Protein AF-A0A830E541-F1 (afdb_monomer_lite)

Secondary structure (DSSP, 8-state):
-BTTB--EEEEETTEEEEEEEES-HHHHHHHHHHHHHHH-TT---EEE-STT-EEEEEEHHHHTT-HHHHHHHHHHHHHHHHH---HHHHHHHHHHHHHHS---------

pLDDT: mean 83.92, std 13.17, range [35.31, 93.44]

Organism: NCBI:txid1293586

Sequence (110 aa):
MVAGYGFTVSVREGTVCLERKVRDRIKAERVIDVLRAKYGDDFHAYINGKSKNFIVKIPIYTFEKYDEIRTQVIEVLRRRLERIKDERRKKNIIEALKKLAPTEGVAVGQ

Structure (mmCIF, N/CA/C/O backbone):
data_AF-A0A830E541-F1
#
_entry.id   AF-A0A830E541-F1
#
loop_
_atom_site.group_PDB
_atom_site.id
_atom_site.type_symbol
_atom_site.label_atom_id
_atom_site.label_alt_id
_atom_site.label_comp_id
_atom_site.label_asym_id
_atom_site.label_entity_id
_atom_site.label_seq_id
_atom_site.pdbx_PDB_ins_code
_atom_site.Cartn_x
_atom_site.Cartn_y
_atom_site.Cartn_z
_atom_site.occupancy
_atom_site.B_iso_or_equiv
_atom_site.auth_seq_id
_atom_site.auth_comp_id
_atom_site.auth_asym_id
_atom_site.auth_atom_id
_atom_site.pdbx_PDB_model_num
ATOM 1 N N . MET A 1 1 ? -0.876 -9.387 -3.573 1.00 76.88 1 MET A N 1
ATOM 2 C CA . MET A 1 1 ? 0.494 -9.007 -3.993 1.00 76.88 1 MET A CA 1
ATOM 3 C C . MET A 1 1 ? 0.385 -7.974 -5.106 1.00 76.88 1 MET A C 1
ATOM 5 O O . MET A 1 1 ? -0.558 -8.059 -5.877 1.00 76.88 1 MET A O 1
ATOM 9 N N . VAL A 1 2 ? 1.322 -7.027 -5.214 1.00 78.00 2 VAL A N 1
ATOM 10 C CA . VAL A 1 2 ? 1.350 -6.022 -6.298 1.00 78.00 2 VAL A CA 1
ATOM 11 C C . VAL A 1 2 ? 2.620 -6.237 -7.111 1.00 78.00 2 VAL A C 1
ATOM 13 O O . VAL A 1 2 ? 3.710 -6.222 -6.542 1.00 78.00 2 VAL A O 1
ATOM 16 N N . ALA A 1 3 ? 2.477 -6.521 -8.409 1.00 78.44 3 ALA A N 1
ATOM 17 C CA . ALA A 1 3 ? 3.581 -6.917 -9.296 1.00 78.44 3 ALA A CA 1
ATOM 18 C C . ALA A 1 3 ? 4.516 -8.005 -8.705 1.00 78.44 3 ALA A C 1
ATOM 20 O O . ALA A 1 3 ? 5.736 -7.909 -8.781 1.00 78.44 3 ALA A O 1
ATOM 21 N N . GLY A 1 4 ? 3.951 -9.019 -8.036 1.00 83.69 4 GLY A N 1
ATOM 22 C CA . GLY A 1 4 ? 4.726 -10.098 -7.396 1.00 83.69 4 GLY A CA 1
ATOM 23 C C . GLY A 1 4 ? 5.417 -9.713 -6.079 1.00 83.69 4 GLY A C 1
ATOM 24 O O . GLY A 1 4 ? 6.023 -10.559 -5.425 1.00 83.69 4 GLY A O 1
ATOM 25 N N . TYR A 1 5 ? 5.288 -8.463 -5.630 1.00 85.19 5 TYR A N 1
ATOM 26 C CA . TYR A 1 5 ? 5.835 -7.998 -4.361 1.00 85.19 5 TYR A CA 1
ATOM 27 C C . TYR A 1 5 ? 4.757 -7.895 -3.273 1.00 85.19 5 TYR A C 1
ATOM 29 O O . TYR A 1 5 ? 3.620 -7.468 -3.490 1.00 85.19 5 TYR A O 1
ATOM 37 N N . GLY A 1 6 ? 5.131 -8.279 -2.052 1.00 87.50 6 GLY A N 1
ATOM 38 C CA . GLY A 1 6 ? 4.325 -8.047 -0.855 1.00 87.50 6 GLY A CA 1
ATOM 39 C C . GLY A 1 6 ? 4.432 -6.592 -0.400 1.00 87.50 6 GLY A C 1
ATOM 40 O O . GLY A 1 6 ? 5.526 -6.141 -0.048 1.00 87.50 6 GLY A O 1
ATOM 41 N N . PHE A 1 7 ? 3.310 -5.880 -0.396 1.00 90.50 7 PHE A N 1
ATOM 42 C CA . PHE A 1 7 ? 3.179 -4.548 0.188 1.00 90.50 7 PHE A CA 1
ATOM 43 C C . PHE A 1 7 ? 2.284 -4.616 1.421 1.00 90.50 7 PHE A C 1
ATOM 45 O O . PHE A 1 7 ? 1.348 -5.413 1.481 1.00 90.50 7 PHE A O 1
ATOM 52 N N . THR A 1 8 ? 2.564 -3.756 2.390 1.00 91.12 8 THR A N 1
ATOM 53 C CA . THR A 1 8 ? 1.727 -3.563 3.570 1.00 91.12 8 THR A CA 1
ATOM 54 C C . THR A 1 8 ? 0.839 -2.347 3.352 1.00 91.12 8 THR A C 1
ATOM 56 O O . THR A 1 8 ? 1.320 -1.295 2.936 1.00 91.12 8 THR A O 1
ATOM 59 N N . VAL A 1 9 ? -0.449 -2.468 3.678 1.00 90.81 9 VAL A N 1
ATOM 60 C CA . VAL A 1 9 ? -1.375 -1.330 3.661 1.00 90.81 9 VAL A CA 1
ATOM 61 C C . VAL A 1 9 ? -1.192 -0.494 4.926 1.00 90.81 9 VAL A C 1
ATOM 63 O O . VAL A 1 9 ? -1.295 -0.990 6.055 1.00 90.81 9 VAL A O 1
ATOM 66 N N . SER A 1 10 ? -0.950 0.793 4.727 1.00 89.75 10 SER A N 1
ATOM 67 C CA . SER A 1 10 ? -0.758 1.795 5.766 1.00 89.75 10 SER A CA 1
ATOM 68 C C . SER A 1 10 ? -1.846 2.848 5.655 1.00 89.75 10 SER A C 1
ATOM 70 O O . SER A 1 10 ? -2.132 3.320 4.558 1.00 89.75 10 SER A O 1
ATOM 72 N N . VAL A 1 11 ? -2.456 3.208 6.784 1.00 87.19 11 VAL A N 1
ATOM 73 C CA . VAL A 1 11 ? -3.458 4.276 6.853 1.00 87.19 11 VAL A CA 1
ATOM 74 C C . VAL A 1 11 ? -2.921 5.356 7.778 1.00 87.19 11 VAL A C 1
ATOM 76 O O . VAL A 1 11 ? -2.659 5.085 8.953 1.00 87.19 11 VAL A O 1
ATOM 79 N N . ARG A 1 12 ? -2.737 6.564 7.251 1.00 81.25 12 ARG A N 1
ATOM 80 C CA . ARG A 1 12 ? -2.292 7.742 8.005 1.00 81.25 12 ARG A CA 1
ATOM 81 C C . ARG A 1 12 ? -3.212 8.901 7.671 1.00 81.25 12 ARG A C 1
ATOM 83 O O . ARG A 1 12 ? -3.410 9.176 6.495 1.00 81.25 12 ARG A O 1
ATOM 90 N N . GLU A 1 13 ? -3.790 9.527 8.695 1.00 78.25 13 GLU A N 1
ATOM 91 C CA . GLU A 1 13 ? -4.626 10.733 8.536 1.00 78.25 13 GLU A CA 1
ATOM 92 C C . GLU A 1 13 ? -5.733 10.553 7.474 1.00 78.25 13 GLU A C 1
ATOM 94 O O . GLU A 1 13 ? -5.906 11.368 6.574 1.00 78.25 13 GLU A O 1
ATOM 99 N N . GLY A 1 14 ? -6.425 9.406 7.506 1.00 72.81 14 GLY A N 1
ATOM 100 C CA . GLY A 1 14 ? -7.484 9.083 6.538 1.00 72.81 14 GLY A CA 1
ATOM 101 C C . GLY A 1 14 ? -7.003 8.877 5.091 1.00 72.81 14 GLY A C 1
ATOM 102 O O . GLY A 1 14 ? -7.814 8.888 4.165 1.00 72.81 14 GLY A O 1
ATOM 103 N N . THR A 1 15 ? -5.698 8.708 4.870 1.00 82.19 15 THR A N 1
ATOM 104 C CA . THR A 1 15 ? -5.083 8.440 3.561 1.00 82.19 15 THR A CA 1
ATOM 105 C C . THR A 1 15 ? -4.419 7.069 3.559 1.00 82.19 15 THR A C 1
ATOM 107 O O . THR A 1 15 ? -3.839 6.647 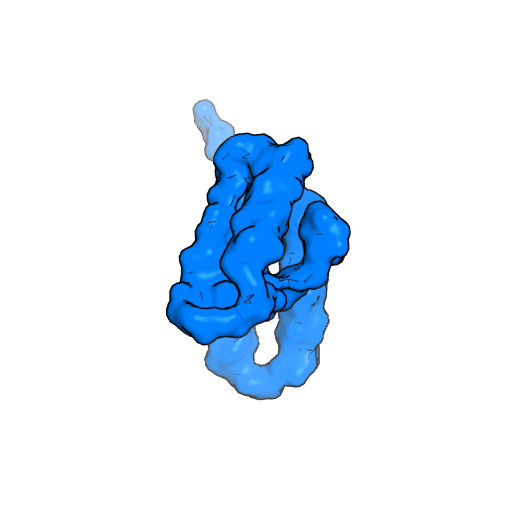4.563 1.00 82.19 15 THR A O 1
ATOM 110 N N . VAL A 1 16 ? -4.503 6.364 2.428 1.00 89.06 16 VAL A N 1
ATOM 111 C CA . VAL A 1 16 ? -3.941 5.019 2.263 1.00 89.06 16 VAL A CA 1
ATOM 112 C C . VAL A 1 16 ? -2.654 5.070 1.452 1.00 89.06 16 VAL A C 1
ATOM 114 O O . VAL A 1 16 ? -2.590 5.706 0.405 1.00 89.06 16 VAL A O 1
ATOM 117 N N . CYS A 1 17 ? -1.638 4.353 1.917 1.00 91.94 17 CYS A N 1
ATOM 118 C CA . CYS A 1 17 ? -0.416 4.105 1.167 1.00 91.94 17 CYS A CA 1
ATOM 119 C C . CYS A 1 17 ? -0.073 2.620 1.224 1.00 91.94 17 CYS A C 1
ATOM 121 O O . CYS A 1 17 ? -0.206 1.975 2.267 1.00 91.94 17 CYS A O 1
ATOM 123 N N . LEU A 1 18 ? 0.430 2.090 0.116 1.00 92.12 18 LEU A N 1
ATOM 124 C CA . LEU A 1 18 ? 1.118 0.808 0.105 1.00 92.12 18 LEU A CA 1
ATOM 125 C C . LEU A 1 18 ? 2.591 1.042 0.404 1.00 92.12 18 LEU A C 1
ATOM 127 O O . LEU A 1 18 ? 3.240 1.873 -0.227 1.00 92.12 18 LEU A O 1
ATOM 131 N N . GLU A 1 19 ? 3.118 0.305 1.372 1.00 93.44 19 GLU A N 1
ATOM 132 C CA . GLU A 1 19 ? 4.498 0.437 1.822 1.00 93.44 19 GLU A CA 1
ATOM 133 C C . GLU A 1 19 ? 5.215 -0.910 1.726 1.00 93.44 19 GLU A C 1
ATOM 135 O O . GLU A 1 19 ? 4.709 -1.938 2.181 1.00 93.44 19 GLU A O 1
ATOM 140 N N . ARG A 1 20 ? 6.432 -0.912 1.182 1.00 92.31 20 ARG A N 1
ATOM 141 C CA . ARG A 1 20 ? 7.323 -2.075 1.207 1.00 92.31 20 ARG A CA 1
ATOM 142 C C . ARG A 1 20 ? 8.690 -1.665 1.718 1.00 92.31 20 ARG A C 1
ATOM 144 O O . ARG A 1 20 ? 9.367 -0.835 1.120 1.00 92.31 20 ARG A O 1
ATOM 151 N N . LYS A 1 21 ? 9.105 -2.282 2.824 1.00 91.19 21 LYS A N 1
ATOM 152 C CA . LYS A 1 21 ? 10.448 -2.103 3.382 1.00 91.19 21 LYS A CA 1
ATOM 153 C C . LYS A 1 21 ? 11.458 -2.909 2.570 1.00 91.19 21 LYS A C 1
ATOM 155 O O . LYS A 1 21 ? 11.257 -4.097 2.320 1.00 91.19 21 LYS A O 1
ATOM 160 N N . VAL A 1 22 ? 12.555 -2.267 2.202 1.00 90.50 22 VAL A N 1
ATOM 161 C CA . VAL A 1 22 ? 13.662 -2.828 1.434 1.00 90.50 22 VAL A CA 1
ATOM 162 C C . VAL A 1 22 ? 14.969 -2.380 2.090 1.00 90.50 22 VAL A C 1
ATOM 164 O O . VAL A 1 22 ? 15.156 -1.208 2.398 1.00 90.50 22 VAL A O 1
ATOM 167 N N . ARG A 1 23 ? 15.882 -3.320 2.350 1.00 88.69 23 ARG A N 1
ATOM 168 C CA . ARG A 1 23 ? 17.158 -3.028 3.035 1.00 88.69 23 ARG A CA 1
ATOM 169 C C . ARG A 1 23 ? 18.231 -2.433 2.121 1.00 88.69 23 ARG A C 1
ATOM 171 O O . ARG A 1 23 ? 19.253 -1.956 2.599 1.00 88.69 23 ARG A O 1
ATOM 178 N N . ASP A 1 24 ? 17.988 -2.475 0.820 1.00 89.38 24 ASP A N 1
ATOM 179 C CA . ASP A 1 24 ? 18.935 -2.116 -0.222 1.00 89.38 24 ASP A CA 1
ATOM 180 C C . ASP A 1 24 ? 18.287 -1.145 -1.215 1.00 89.38 24 ASP A C 1
ATOM 182 O O . ASP A 1 24 ? 17.111 -1.302 -1.561 1.00 89.38 24 ASP A O 1
ATOM 186 N N . ARG A 1 25 ? 19.049 -0.130 -1.637 1.00 89.06 25 ARG A N 1
ATOM 187 C CA . ARG A 1 25 ? 18.549 0.927 -2.522 1.00 89.06 25 ARG A CA 1
ATOM 188 C C . ARG A 1 25 ? 18.300 0.397 -3.928 1.00 89.06 25 ARG A C 1
ATOM 190 O O . ARG A 1 25 ? 17.222 0.629 -4.460 1.00 89.06 25 ARG A O 1
ATOM 197 N N . ILE A 1 26 ? 19.245 -0.370 -4.469 1.00 91.12 26 ILE A N 1
ATOM 198 C CA . ILE A 1 26 ? 19.170 -0.933 -5.824 1.00 91.12 26 ILE A CA 1
ATOM 199 C C . ILE A 1 26 ? 17.933 -1.827 -5.934 1.00 91.12 26 ILE A C 1
ATOM 201 O O . ILE A 1 26 ? 17.166 -1.759 -6.891 1.00 91.12 26 ILE A O 1
ATOM 205 N N . LYS A 1 27 ? 17.667 -2.633 -4.903 1.00 91.44 27 LYS A N 1
ATOM 206 C CA . LYS A 1 27 ? 16.456 -3.451 -4.828 1.00 91.44 27 LYS A CA 1
ATOM 207 C C . LYS A 1 27 ? 15.179 -2.612 -4.732 1.00 91.44 27 LYS A C 1
ATOM 209 O O . LYS A 1 27 ? 14.153 -3.049 -5.242 1.00 91.44 27 LYS A O 1
ATOM 214 N N . ALA A 1 28 ? 15.207 -1.459 -4.064 1.00 91.69 28 ALA A N 1
ATOM 215 C CA . ALA A 1 28 ? 14.057 -0.559 -3.990 1.00 91.69 28 ALA A CA 1
ATOM 216 C C . ALA A 1 28 ? 13.784 0.116 -5.344 1.00 91.69 28 ALA A C 1
ATOM 218 O O . ALA A 1 28 ? 12.631 0.160 -5.763 1.00 91.69 28 ALA A O 1
ATOM 219 N N . GLU A 1 29 ? 14.833 0.554 -6.044 1.00 92.12 29 GLU A N 1
ATOM 220 C CA . GLU A 1 29 ? 14.757 1.095 -7.408 1.00 92.12 29 GLU A CA 1
ATOM 221 C C . GLU A 1 29 ? 14.205 0.035 -8.371 1.00 92.12 29 GLU A C 1
ATOM 223 O O . GLU A 1 29 ? 13.185 0.268 -9.011 1.00 92.12 29 GLU A O 1
ATOM 228 N N . ARG A 1 30 ? 14.722 -1.201 -8.317 1.00 93.31 30 ARG A N 1
ATOM 229 C CA . ARG A 1 30 ? 14.204 -2.325 -9.117 1.00 93.31 30 ARG A CA 1
ATOM 230 C C . ARG A 1 30 ? 12.718 -2.616 -8.885 1.00 93.31 30 ARG A C 1
ATOM 232 O O . ARG A 1 30 ? 12.024 -3.031 -9.807 1.00 93.31 30 ARG A O 1
ATOM 239 N N . VAL A 1 31 ? 12.213 -2.444 -7.660 1.00 92.38 31 VAL A N 1
ATOM 240 C CA . VAL A 1 31 ? 10.772 -2.596 -7.389 1.00 92.38 31 VAL A CA 1
ATOM 241 C C . VAL A 1 31 ? 9.974 -1.525 -8.135 1.00 92.38 31 VAL A C 1
ATOM 243 O O . VAL A 1 31 ? 8.925 -1.848 -8.680 1.00 92.38 31 VAL A O 1
ATOM 246 N N . ILE A 1 32 ? 10.456 -0.280 -8.177 1.00 92.44 32 ILE A N 1
ATOM 247 C CA . ILE A 1 32 ? 9.804 0.805 -8.923 1.00 92.44 32 ILE A CA 1
ATOM 248 C C . ILE A 1 32 ? 9.835 0.522 -10.424 1.00 92.44 32 ILE A C 1
ATOM 250 O O . ILE A 1 32 ? 8.792 0.643 -11.060 1.00 92.44 32 ILE A O 1
ATOM 254 N N . ASP A 1 33 ? 10.967 0.075 -10.970 1.00 92.38 33 ASP A N 1
ATOM 255 C CA . ASP A 1 33 ? 11.064 -0.320 -12.382 1.00 92.38 33 ASP A CA 1
ATOM 256 C C . ASP A 1 33 ? 10.049 -1.406 -12.747 1.00 92.38 33 ASP A C 1
ATOM 258 O O . ASP A 1 33 ? 9.334 -1.282 -13.734 1.00 92.38 33 ASP A O 1
ATOM 262 N N . VAL A 1 34 ? 9.913 -2.449 -11.921 1.00 93.38 34 VAL A N 1
ATOM 263 C CA . VAL A 1 34 ? 8.931 -3.518 -12.167 1.00 93.38 34 VAL A CA 1
ATOM 264 C C . VAL A 1 34 ? 7.492 -2.998 -12.082 1.00 93.38 34 VAL A C 1
ATOM 266 O O . VAL A 1 34 ? 6.638 -3.427 -12.857 1.00 93.38 34 VAL A O 1
ATOM 269 N N . LEU A 1 35 ? 7.204 -2.081 -11.153 1.00 91.75 35 LEU A N 1
ATOM 270 C CA . LEU A 1 35 ? 5.885 -1.456 -11.054 1.00 91.75 35 LEU A CA 1
ATOM 271 C C . LEU A 1 35 ? 5.567 -0.633 -12.306 1.00 91.75 35 LEU A C 1
ATOM 273 O O . LEU A 1 35 ? 4.484 -0.798 -12.861 1.00 91.75 35 LEU A O 1
ATOM 277 N N . ARG A 1 36 ? 6.512 0.185 -12.781 1.00 91.12 36 ARG A N 1
ATOM 278 C CA . ARG A 1 36 ? 6.358 0.969 -14.014 1.00 91.12 36 ARG A CA 1
ATOM 279 C C . ARG A 1 36 ? 6.239 0.083 -15.248 1.00 91.12 36 ARG A C 1
ATOM 281 O O . ARG A 1 36 ? 5.368 0.309 -16.071 1.00 91.12 36 ARG A O 1
ATOM 288 N N . ALA A 1 37 ? 7.027 -0.984 -15.338 1.00 91.94 37 ALA A N 1
ATOM 289 C CA . ALA A 1 37 ? 6.933 -1.935 -16.441 1.00 91.94 37 ALA A CA 1
ATOM 290 C C . ALA A 1 37 ? 5.574 -2.659 -16.485 1.00 91.94 37 ALA A C 1
ATOM 292 O O . ALA A 1 37 ? 5.077 -2.958 -17.567 1.00 91.94 37 ALA A O 1
ATOM 293 N N . LYS A 1 38 ? 4.961 -2.950 -15.324 1.00 91.31 38 LYS A N 1
ATOM 294 C CA . LYS A 1 38 ? 3.653 -3.627 -15.258 1.00 91.31 38 LYS A CA 1
ATOM 295 C C . LYS A 1 38 ? 2.473 -2.672 -15.467 1.00 91.31 38 LYS A C 1
ATOM 297 O O . LYS A 1 38 ? 1.493 -3.064 -16.092 1.00 91.31 38 LYS A O 1
ATOM 302 N N . TYR A 1 39 ? 2.530 -1.477 -14.884 1.00 90.19 39 TYR A N 1
ATOM 303 C CA . TYR A 1 39 ? 1.381 -0.571 -14.783 1.00 90.19 39 TYR A CA 1
ATOM 304 C C . TYR A 1 39 ? 1.518 0.712 -15.623 1.00 90.19 39 TYR A C 1
ATOM 306 O O . TYR A 1 39 ? 0.538 1.429 -15.769 1.00 90.19 39 TYR A O 1
ATOM 314 N N . GLY A 1 40 ? 2.687 0.980 -16.207 1.00 88.50 40 GLY A N 1
ATOM 315 C CA . GLY A 1 40 ? 2.991 2.173 -17.003 1.00 88.50 40 GLY A CA 1
ATOM 316 C C . GLY A 1 40 ? 3.772 3.242 -16.231 1.00 88.50 40 GLY A C 1
ATOM 317 O O . GLY A 1 40 ? 3.864 3.214 -15.000 1.00 88.50 40 GLY A O 1
ATOM 318 N N . ASP A 1 41 ? 4.331 4.210 -16.959 1.00 85.31 41 ASP A N 1
ATOM 319 C CA . ASP A 1 41 ? 5.114 5.321 -16.395 1.00 85.31 41 ASP A CA 1
ATOM 320 C C . ASP A 1 41 ? 4.301 6.244 -15.473 1.00 85.31 41 ASP A C 1
ATOM 322 O O . ASP A 1 41 ? 4.846 6.805 -14.519 1.00 85.31 41 ASP A O 1
ATOM 326 N N . ASP A 1 42 ? 2.983 6.325 -15.678 1.00 84.81 42 ASP A N 1
ATOM 327 C CA . ASP A 1 42 ? 2.044 7.027 -14.795 1.00 84.81 42 ASP A CA 1
ATOM 328 C C . ASP A 1 42 ? 1.907 6.380 -13.405 1.00 84.81 42 ASP A C 1
ATOM 330 O O . ASP A 1 42 ? 1.312 6.962 -12.489 1.00 84.81 42 ASP A O 1
ATOM 334 N N . PHE A 1 43 ? 2.449 5.172 -13.205 1.00 89.75 43 PHE A N 1
ATOM 335 C CA . PHE A 1 43 ? 2.453 4.515 -11.906 1.00 89.75 43 PHE A CA 1
ATOM 336 C C . PHE A 1 43 ? 3.462 5.174 -10.954 1.00 89.75 43 PHE A C 1
ATOM 338 O O . PHE A 1 43 ? 4.636 4.803 -10.851 1.00 89.75 43 PHE A O 1
ATOM 345 N N . HIS A 1 44 ? 2.984 6.171 -10.214 1.00 88.88 44 HIS A N 1
ATOM 346 C CA . HIS A 1 44 ? 3.788 6.922 -9.265 1.00 88.88 44 HIS A CA 1
ATOM 347 C C . HIS A 1 44 ? 4.132 6.101 -8.006 1.00 88.88 44 HIS A C 1
ATOM 349 O O . HIS A 1 44 ? 3.312 5.844 -7.126 1.00 88.88 44 HIS A O 1
ATOM 355 N N . ALA A 1 45 ? 5.405 5.744 -7.870 1.00 91.31 45 ALA A N 1
ATOM 356 C CA . ALA A 1 45 ? 5.974 5.175 -6.657 1.00 91.31 45 ALA A CA 1
ATOM 357 C C . ALA A 1 45 ? 7.273 5.907 -6.319 1.00 91.31 45 ALA A C 1
ATOM 359 O O . ALA A 1 45 ? 8.027 6.292 -7.212 1.00 91.31 45 ALA A O 1
ATOM 360 N N . TYR A 1 46 ? 7.549 6.087 -5.030 1.00 91.50 46 TYR A N 1
ATOM 361 C CA . TYR A 1 46 ? 8.755 6.775 -4.575 1.00 91.50 46 TYR A CA 1
ATOM 362 C C . TYR A 1 46 ? 9.416 6.039 -3.415 1.00 91.50 46 TYR A C 1
ATOM 364 O O . TYR A 1 46 ? 8.783 5.278 -2.679 1.00 91.50 46 TYR A O 1
ATOM 372 N N . ILE A 1 47 ? 10.714 6.273 -3.246 1.00 92.31 47 ILE A N 1
ATOM 373 C CA . ILE A 1 47 ? 11.508 5.693 -2.165 1.00 92.31 47 ILE A CA 1
ATOM 374 C C . ILE A 1 47 ? 11.646 6.736 -1.063 1.00 92.31 47 ILE A C 1
ATOM 376 O O . ILE A 1 47 ? 12.079 7.858 -1.304 1.00 92.31 47 ILE A O 1
ATOM 380 N N . ASN A 1 48 ? 11.302 6.359 0.161 1.00 89.38 48 ASN A N 1
ATOM 381 C CA . ASN A 1 48 ? 11.515 7.171 1.350 1.00 89.38 48 ASN A CA 1
ATOM 382 C C . ASN A 1 48 ? 12.401 6.408 2.346 1.00 89.38 48 ASN A C 1
ATOM 384 O O . ASN A 1 48 ? 12.239 5.203 2.513 1.00 89.38 48 ASN A O 1
ATOM 388 N N . GLY A 1 49 ? 13.326 7.090 3.017 1.00 81.94 49 GLY A N 1
ATOM 389 C CA . GLY A 1 49 ? 14.220 6.501 4.017 1.00 81.94 49 GLY A CA 1
ATOM 390 C C . GLY A 1 49 ? 15.662 6.997 3.907 1.00 81.94 49 GLY A C 1
ATOM 391 O O . GLY A 1 49 ? 16.066 7.562 2.895 1.00 81.94 49 GLY A O 1
ATOM 392 N N . LYS A 1 50 ? 16.445 6.781 4.969 1.00 73.81 50 LYS A N 1
ATOM 393 C CA . LYS A 1 50 ? 17.892 7.047 5.023 1.00 73.81 50 LYS A CA 1
ATOM 394 C C . LYS A 1 50 ? 18.614 5.764 5.446 1.00 73.81 50 LYS A C 1
ATOM 396 O O . LYS A 1 50 ? 18.066 5.011 6.244 1.00 73.81 50 LYS A O 1
ATOM 401 N N . SER A 1 51 ? 19.800 5.523 4.876 1.00 65.25 51 SER A N 1
ATOM 402 C CA . SER A 1 51 ? 20.756 4.427 5.142 1.00 65.25 51 SER A CA 1
ATOM 403 C C . SER A 1 51 ? 20.180 3.079 5.621 1.00 65.25 51 SER A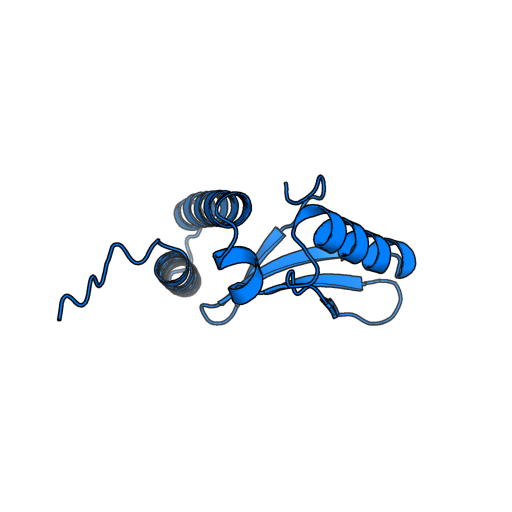 C 1
ATOM 405 O O . SER A 1 51 ? 19.802 2.911 6.777 1.00 65.25 51 SER A O 1
ATOM 407 N N . LYS A 1 52 ? 20.218 2.070 4.735 1.00 73.50 52 LYS A N 1
ATOM 408 C CA . LYS A 1 52 ? 19.853 0.649 4.965 1.00 73.50 52 LYS A CA 1
ATOM 409 C C . LYS A 1 52 ? 18.374 0.353 5.275 1.00 73.50 52 LYS A C 1
ATOM 411 O O . LYS A 1 52 ? 18.018 -0.811 5.446 1.00 73.50 52 LYS A O 1
ATOM 416 N N . ASN A 1 53 ? 17.499 1.360 5.299 1.00 85.12 53 ASN A N 1
ATOM 417 C CA . ASN A 1 53 ? 16.052 1.190 5.467 1.00 85.12 53 ASN A CA 1
ATOM 418 C C . ASN A 1 53 ? 15.278 2.038 4.453 1.00 85.12 53 ASN A C 1
ATOM 420 O O . ASN A 1 53 ? 14.806 3.131 4.763 1.00 85.12 53 ASN A O 1
ATOM 424 N N . PHE A 1 54 ? 15.141 1.517 3.238 1.00 90.75 54 PHE A N 1
ATOM 425 C CA . PHE A 1 54 ? 14.361 2.132 2.173 1.00 90.75 54 PHE A CA 1
ATOM 426 C C . PHE A 1 54 ? 12.916 1.639 2.240 1.00 90.75 54 PHE A C 1
ATOM 428 O O . PHE A 1 54 ? 12.644 0.468 2.500 1.00 90.75 54 PHE A O 1
ATOM 435 N N . ILE A 1 55 ? 11.964 2.532 2.025 1.00 91.81 55 ILE A N 1
ATOM 436 C CA . ILE A 1 55 ? 10.538 2.232 2.006 1.00 91.81 55 ILE A CA 1
ATOM 437 C C . ILE A 1 55 ? 10.017 2.682 0.655 1.00 91.81 55 ILE A C 1
ATOM 439 O O . ILE A 1 55 ? 9.942 3.879 0.389 1.00 91.81 55 ILE A O 1
ATOM 443 N N . VAL A 1 56 ? 9.648 1.722 -0.185 1.00 92.62 56 VAL A N 1
ATOM 444 C CA . VAL A 1 56 ? 8.901 2.013 -1.407 1.00 92.62 56 VAL A CA 1
ATOM 445 C C . VAL A 1 56 ? 7.477 2.347 -0.993 1.00 92.62 56 VAL A C 1
ATOM 447 O O . VAL A 1 56 ? 6.837 1.555 -0.294 1.00 92.62 56 VAL A O 1
ATOM 450 N N . LYS A 1 57 ? 7.007 3.525 -1.391 1.00 92.88 57 LYS A N 1
ATOM 451 C CA . LYS A 1 57 ? 5.676 4.041 -1.099 1.00 92.88 57 LYS A CA 1
ATOM 452 C C . LYS A 1 57 ? 4.901 4.231 -2.390 1.00 92.88 57 LYS A C 1
ATOM 454 O O . LYS A 1 57 ? 5.392 4.873 -3.315 1.00 92.88 57 LYS A O 1
ATOM 459 N N . ILE A 1 58 ? 3.684 3.702 -2.407 1.00 92.62 58 ILE A N 1
ATOM 460 C CA . ILE A 1 58 ? 2.710 3.915 -3.474 1.00 92.62 58 ILE A CA 1
ATOM 461 C C . ILE A 1 58 ? 1.505 4.618 -2.836 1.00 92.62 58 ILE A C 1
ATOM 463 O O . ILE A 1 58 ? 0.848 4.029 -1.969 1.00 92.62 58 ILE A O 1
ATOM 467 N N . PRO A 1 59 ? 1.247 5.883 -3.181 1.00 90.25 59 PRO A N 1
ATOM 468 C CA . PRO A 1 59 ? 0.135 6.645 -2.636 1.00 90.25 59 PRO A CA 1
ATOM 469 C C . PRO A 1 59 ? -1.199 6.257 -3.290 1.00 90.25 59 PRO A C 1
ATOM 471 O O . PRO A 1 59 ? -1.232 5.765 -4.417 1.00 90.25 59 PRO A O 1
ATOM 474 N N . ILE A 1 60 ? -2.304 6.506 -2.580 1.00 88.75 60 ILE A N 1
ATOM 475 C CA . ILE A 1 60 ? -3.672 6.165 -3.014 1.00 88.75 60 ILE A CA 1
ATOM 476 C C . ILE A 1 60 ? -4.011 6.618 -4.435 1.00 88.75 60 ILE A C 1
ATOM 478 O O . ILE A 1 60 ? -4.462 5.792 -5.223 1.00 88.75 60 ILE A O 1
ATOM 482 N N . TYR A 1 61 ? -3.679 7.862 -4.789 1.00 86.12 61 TYR A N 1
ATOM 483 C CA . TYR A 1 61 ? -3.971 8.440 -6.107 1.00 86.12 61 TYR A CA 1
ATOM 484 C C . TYR A 1 61 ? -3.333 7.692 -7.277 1.00 86.12 61 TYR A C 1
ATOM 486 O O . TYR A 1 61 ? -3.745 7.839 -8.425 1.00 86.12 61 TYR A O 1
ATOM 494 N N . THR A 1 62 ? -2.292 6.908 -7.000 1.00 88.81 62 THR A N 1
ATOM 495 C CA . THR A 1 62 ? -1.656 6.076 -8.013 1.00 88.81 62 THR A CA 1
ATOM 496 C C . THR A 1 62 ? -2.470 4.824 -8.243 1.00 88.81 62 THR A C 1
ATOM 498 O O . THR A 1 62 ? -2.844 4.536 -9.370 1.00 88.81 62 THR A O 1
ATOM 501 N N . PHE A 1 63 ? -2.746 4.070 -7.179 1.00 85.69 63 PHE A N 1
ATOM 502 C CA . PHE A 1 63 ? -3.336 2.746 -7.316 1.00 85.69 63 PHE A CA 1
ATOM 503 C C . PHE A 1 63 ? -4.867 2.753 -7.392 1.00 85.69 63 PHE A C 1
ATOM 505 O O . PHE A 1 63 ? -5.445 1.726 -7.733 1.00 85.69 63 PHE A O 1
ATOM 512 N N . GLU A 1 64 ? -5.537 3.875 -7.114 1.00 85.31 64 GLU A N 1
ATOM 513 C CA . GLU A 1 64 ? -6.997 3.994 -7.257 1.00 85.31 64 GLU A CA 1
ATOM 514 C C . GLU A 1 64 ? -7.477 3.762 -8.697 1.00 85.31 64 GLU A C 1
ATOM 516 O O . GLU A 1 64 ? -8.568 3.232 -8.898 1.00 85.31 64 GLU A O 1
ATOM 521 N N . LYS A 1 65 ? -6.630 4.083 -9.685 1.00 84.75 65 LYS A N 1
ATOM 522 C CA . LYS A 1 65 ? -6.890 3.871 -11.115 1.00 84.75 65 LYS A CA 1
ATOM 523 C C . LYS A 1 65 ? -6.746 2.405 -11.541 1.00 84.75 65 LYS A C 1
ATOM 525 O O . LYS A 1 65 ? -7.121 2.053 -12.653 1.00 84.75 65 LYS A O 1
ATOM 530 N N . TYR A 1 66 ? -6.199 1.552 -10.673 1.00 88.06 66 TYR A N 1
ATOM 531 C CA . TYR A 1 66 ? -5.891 0.155 -10.969 1.00 88.06 66 TYR A CA 1
ATOM 532 C C . TYR A 1 66 ? -6.755 -0.758 -10.103 1.00 88.06 66 TYR A C 1
ATOM 534 O O . TYR A 1 66 ? -6.429 -1.033 -8.944 1.00 88.06 66 TYR A O 1
ATOM 542 N N . ASP A 1 67 ? -7.846 -1.257 -10.685 1.00 85.69 67 ASP A N 1
ATOM 543 C CA . ASP A 1 67 ? -8.865 -2.028 -9.965 1.00 85.69 67 ASP A CA 1
ATOM 544 C C . ASP A 1 67 ? -8.286 -3.247 -9.219 1.00 85.69 67 ASP A C 1
ATOM 546 O O . ASP A 1 67 ? -8.599 -3.468 -8.051 1.00 85.69 67 ASP A O 1
ATOM 550 N N . GLU A 1 68 ? -7.326 -3.952 -9.835 1.00 86.69 68 GLU A N 1
ATOM 551 C CA . GLU A 1 68 ? -6.602 -5.085 -9.232 1.00 86.69 68 GLU A CA 1
ATOM 552 C C . GLU A 1 68 ? -5.975 -4.721 -7.874 1.00 86.69 68 GLU A C 1
ATOM 554 O O . GLU A 1 68 ? -6.049 -5.488 -6.909 1.00 86.69 68 GLU A O 1
ATOM 559 N N . ILE A 1 69 ? -5.316 -3.561 -7.790 1.00 88.50 69 ILE A N 1
ATOM 560 C CA . ILE A 1 69 ? -4.644 -3.126 -6.563 1.00 88.50 69 ILE A CA 1
ATOM 561 C C . ILE A 1 69 ? -5.680 -2.583 -5.583 1.00 88.50 69 ILE A C 1
ATOM 563 O O . ILE A 1 69 ? -5.641 -2.920 -4.398 1.00 88.50 69 ILE A O 1
ATOM 567 N N . ARG A 1 70 ? -6.624 -1.775 -6.076 1.00 88.31 70 ARG A N 1
ATOM 568 C CA . ARG A 1 70 ? -7.704 -1.183 -5.284 1.00 88.31 70 ARG A CA 1
ATOM 569 C C . ARG A 1 70 ? -8.503 -2.248 -4.535 1.00 88.31 70 ARG A C 1
ATOM 571 O O . ARG A 1 70 ? -8.632 -2.155 -3.314 1.00 88.31 70 ARG A O 1
ATOM 578 N N . THR A 1 71 ? -8.963 -3.284 -5.231 1.00 87.94 71 THR A N 1
ATOM 579 C CA . THR A 1 71 ? -9.745 -4.389 -4.661 1.00 87.94 71 THR A CA 1
ATOM 580 C C . THR A 1 71 ? -8.972 -5.105 -3.552 1.00 87.94 71 THR A C 1
ATOM 582 O O . THR A 1 71 ? -9.480 -5.249 -2.438 1.00 87.94 71 THR A O 1
ATOM 585 N N . GLN A 1 72 ? -7.694 -5.425 -3.780 1.00 88.06 72 GLN A N 1
ATOM 586 C CA . GLN A 1 72 ? -6.844 -6.036 -2.753 1.00 88.06 72 GLN A CA 1
ATOM 587 C C . GLN A 1 72 ? -6.665 -5.140 -1.518 1.00 88.06 72 GLN A C 1
ATOM 589 O O . GLN A 1 72 ? -6.664 -5.624 -0.383 1.00 88.06 72 GLN A O 1
ATOM 594 N N . VAL A 1 73 ? -6.503 -3.827 -1.708 1.00 89.44 73 VAL A N 1
ATOM 595 C CA . VAL A 1 73 ? -6.374 -2.877 -0.594 1.00 89.44 73 VAL A CA 1
ATOM 596 C C . VAL A 1 73 ? -7.670 -2.809 0.209 1.00 89.44 73 VAL A C 1
ATOM 598 O O . VAL A 1 73 ? -7.615 -2.855 1.440 1.00 89.44 73 VAL A O 1
ATOM 601 N N . ILE A 1 74 ? -8.824 -2.750 -0.460 1.00 89.19 74 ILE A N 1
ATOM 602 C CA . ILE A 1 74 ? -10.143 -2.748 0.184 1.00 89.19 74 ILE A CA 1
ATOM 603 C C . ILE A 1 74 ? -10.323 -4.003 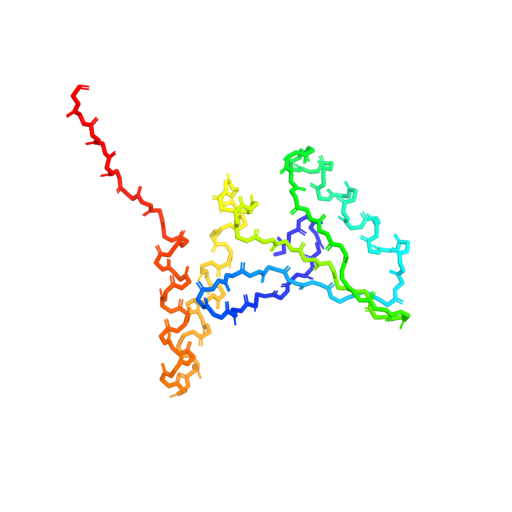1.038 1.00 89.19 74 ILE A C 1
ATOM 605 O O . ILE A 1 74 ? -10.707 -3.895 2.203 1.00 89.19 74 ILE A O 1
ATOM 609 N N . GLU A 1 75 ? -9.997 -5.184 0.511 1.00 89.12 75 GLU A N 1
ATOM 610 C CA . GLU A 1 75 ? -10.077 -6.437 1.267 1.00 89.12 75 GLU A CA 1
ATOM 611 C C . GLU A 1 75 ? -9.209 -6.412 2.530 1.00 89.12 75 GLU A C 1
ATOM 613 O O . GLU A 1 75 ? -9.663 -6.781 3.617 1.00 89.12 75 GLU A O 1
ATOM 618 N N . VAL A 1 76 ? -7.964 -5.938 2.419 1.00 89.12 76 VAL A N 1
ATOM 619 C CA . VAL A 1 76 ? -7.055 -5.825 3.568 1.00 89.12 76 VAL A CA 1
ATOM 620 C C . VAL A 1 76 ? -7.601 -4.846 4.608 1.00 89.12 76 VAL A C 1
ATOM 622 O O . VAL A 1 76 ? -7.549 -5.133 5.806 1.00 89.12 76 VAL A O 1
ATOM 625 N N . LEU A 1 77 ? -8.134 -3.701 4.176 1.00 88.81 77 LEU A N 1
ATOM 626 C CA . LEU A 1 77 ? -8.727 -2.707 5.069 1.00 88.81 77 LEU A CA 1
ATOM 627 C C . LEU A 1 77 ? -9.978 -3.242 5.772 1.00 88.81 77 LEU A C 1
ATOM 629 O O . LEU A 1 77 ? -10.101 -3.042 6.980 1.00 88.81 77 LEU A O 1
ATOM 633 N N . ARG A 1 78 ? -10.852 -3.972 5.066 1.00 89.31 78 ARG A N 1
ATOM 634 C CA . ARG A 1 78 ? -12.030 -4.636 5.650 1.00 89.31 78 ARG A CA 1
ATOM 635 C C . ARG A 1 78 ? -11.624 -5.633 6.735 1.00 89.31 78 ARG A C 1
ATOM 637 O O . ARG A 1 78 ? -12.042 -5.478 7.879 1.00 89.31 78 ARG A O 1
ATOM 644 N N . ARG A 1 79 ? -10.692 -6.547 6.436 1.00 89.19 79 ARG A N 1
ATOM 645 C CA . ARG A 1 79 ? -10.163 -7.502 7.433 1.00 89.19 79 ARG A CA 1
ATOM 646 C C . ARG A 1 79 ? -9.518 -6.802 8.631 1.00 89.19 79 ARG A C 1
ATOM 648 O O . ARG A 1 79 ? -9.554 -7.300 9.756 1.00 89.19 79 ARG A O 1
ATOM 655 N N . ARG A 1 80 ? -8.878 -5.649 8.408 1.00 86.94 80 ARG A N 1
ATOM 656 C CA . ARG A 1 80 ? -8.268 -4.852 9.481 1.00 86.94 80 ARG A CA 1
ATOM 657 C C . ARG A 1 80 ? -9.321 -4.162 10.346 1.00 86.94 80 ARG A C 1
ATOM 659 O O . ARG A 1 80 ? -9.128 -4.102 11.557 1.00 86.94 80 ARG A O 1
ATOM 666 N N . LEU A 1 81 ? -10.409 -3.678 9.748 1.00 88.12 81 LEU A N 1
ATOM 667 C CA . LEU A 1 81 ? -11.531 -3.047 10.444 1.00 88.12 81 LEU A CA 1
ATOM 668 C C . LEU A 1 81 ? -12.220 -4.015 11.415 1.00 88.12 81 LEU A C 1
ATOM 670 O O . LEU A 1 81 ? -12.550 -3.620 12.529 1.00 88.12 81 LEU A O 1
ATOM 674 N N . GLU A 1 82 ? -12.367 -5.284 11.033 1.00 88.75 82 GLU A N 1
ATOM 675 C CA . GLU A 1 82 ? -12.956 -6.323 11.891 1.00 88.75 82 GLU A CA 1
ATOM 676 C C . GLU A 1 82 ? -12.109 -6.616 13.139 1.00 88.75 82 GLU A C 1
ATOM 678 O O . GLU A 1 82 ? -12.632 -6.940 14.202 1.00 88.75 82 GLU A O 1
ATOM 683 N N . ARG A 1 83 ? -10.783 -6.474 13.032 1.00 89.44 83 ARG A N 1
ATOM 684 C CA . ARG A 1 83 ? -9.835 -6.814 14.108 1.00 89.44 83 ARG A CA 1
ATOM 685 C C . ARG A 1 83 ? -9.494 -5.647 15.028 1.00 89.44 83 ARG A C 1
ATOM 687 O O . ARG A 1 83 ? -8.921 -5.853 16.098 1.00 89.44 83 ARG A O 1
ATOM 694 N N . ILE A 1 84 ? -9.758 -4.416 14.603 1.00 87.38 84 ILE A N 1
ATOM 695 C CA . ILE A 1 84 ? -9.309 -3.230 15.325 1.00 87.38 84 ILE A CA 1
ATOM 696 C C . ILE A 1 84 ? -10.323 -2.845 16.405 1.00 87.38 84 ILE A C 1
ATOM 698 O O . ILE A 1 84 ? -11.513 -2.710 16.141 1.00 87.38 84 ILE A O 1
ATOM 702 N N . LYS A 1 85 ? -9.849 -2.670 17.641 1.00 86.62 85 LYS A N 1
ATOM 703 C CA . LYS A 1 85 ? -10.691 -2.249 18.777 1.00 86.62 85 LYS A CA 1
ATOM 704 C C . LYS A 1 85 ? -10.681 -0.734 19.001 1.00 86.62 85 LYS A C 1
ATOM 706 O O . LYS A 1 85 ? -11.610 -0.197 19.582 1.00 86.62 85 LYS A O 1
ATOM 711 N N . ASP A 1 86 ? -9.648 -0.056 18.506 1.00 90.50 86 ASP A N 1
ATOM 712 C CA . ASP A 1 86 ? -9.458 1.388 18.650 1.00 90.50 86 ASP A CA 1
ATOM 713 C C . ASP A 1 86 ? -10.396 2.177 17.719 1.00 90.50 86 ASP A C 1
ATOM 715 O O . ASP A 1 86 ? -10.313 2.052 16.493 1.00 90.50 86 ASP A O 1
ATOM 719 N N . GLU A 1 87 ? -11.278 2.999 18.296 1.00 88.12 87 GLU A N 1
ATOM 720 C CA . GLU A 1 87 ? -12.280 3.769 17.548 1.00 88.12 87 GLU A CA 1
ATOM 721 C C . GLU A 1 87 ? -11.671 4.813 16.610 1.00 88.12 87 GLU A C 1
ATOM 723 O O . GLU A 1 87 ? -12.156 5.003 15.492 1.00 88.12 87 GLU A O 1
ATOM 728 N N . ARG A 1 88 ? -10.582 5.474 17.015 1.00 86.25 88 ARG A N 1
ATOM 729 C CA . ARG A 1 88 ? -9.922 6.485 16.179 1.00 86.25 88 ARG A CA 1
ATOM 730 C C . ARG A 1 88 ? -9.337 5.842 14.925 1.00 86.25 88 ARG A C 1
ATOM 732 O O . ARG A 1 88 ? -9.499 6.350 13.818 1.00 86.25 88 ARG A O 1
ATOM 739 N N . ARG A 1 89 ? -8.695 4.686 15.076 1.00 85.62 89 ARG A N 1
ATOM 740 C CA . ARG A 1 89 ? -8.171 3.910 13.954 1.00 85.62 89 ARG A CA 1
ATOM 741 C C . ARG A 1 89 ? -9.292 3.287 13.121 1.00 85.62 89 ARG A C 1
ATOM 743 O O . ARG A 1 89 ? -9.125 3.230 11.905 1.00 85.62 89 ARG A O 1
ATOM 750 N N . LYS A 1 90 ? -10.424 2.879 13.719 1.00 88.62 90 LYS A N 1
ATOM 751 C CA . LYS A 1 90 ? -11.627 2.492 12.952 1.00 88.62 90 LYS A CA 1
ATOM 752 C C . LYS A 1 90 ? -12.068 3.625 12.036 1.00 88.62 90 LYS A C 1
ATOM 754 O O . LYS A 1 90 ? -12.191 3.393 10.838 1.00 88.62 90 LYS A O 1
ATOM 759 N N . LYS A 1 91 ? -12.245 4.840 12.570 1.00 88.31 91 LYS A N 1
ATOM 760 C CA . LYS A 1 91 ? -12.647 6.021 11.786 1.00 88.31 91 LYS A CA 1
ATOM 761 C C . LYS A 1 91 ? -11.696 6.265 10.613 1.00 88.31 91 LYS A C 1
ATOM 763 O O . LYS A 1 91 ? -12.156 6.305 9.479 1.00 88.31 91 LYS A O 1
ATOM 768 N N . ASN A 1 92 ? -10.383 6.255 10.855 1.00 88.50 92 ASN A N 1
ATOM 769 C CA . ASN A 1 92 ? -9.386 6.416 9.788 1.00 88.50 92 ASN A CA 1
ATOM 770 C C . ASN A 1 92 ? -9.502 5.350 8.682 1.00 88.50 92 ASN A C 1
ATOM 772 O O . ASN A 1 92 ? -9.353 5.666 7.504 1.00 88.50 92 ASN A O 1
ATOM 776 N N . ILE A 1 93 ? -9.736 4.080 9.045 1.00 87.75 93 ILE A N 1
ATOM 777 C CA . ILE A 1 93 ? -9.908 2.989 8.071 1.00 87.75 93 ILE A CA 1
ATOM 778 C C . ILE A 1 93 ? -11.217 3.156 7.294 1.00 87.75 93 ILE A C 1
ATOM 780 O O . ILE A 1 93 ? -11.231 2.933 6.088 1.00 87.75 93 ILE A O 1
ATOM 784 N N . ILE A 1 94 ? -12.300 3.560 7.957 1.00 88.25 94 ILE A N 1
ATOM 785 C CA . ILE A 1 94 ? -13.592 3.816 7.310 1.00 88.25 94 ILE A CA 1
ATOM 786 C C . ILE A 1 94 ? -13.469 4.971 6.313 1.00 88.25 94 ILE A C 1
ATOM 788 O O . ILE A 1 94 ? -13.941 4.848 5.189 1.00 88.25 94 ILE A O 1
ATOM 792 N N . GLU A 1 95 ? -12.805 6.069 6.676 1.00 87.69 95 GLU A N 1
ATOM 793 C CA . GLU A 1 95 ? -12.557 7.188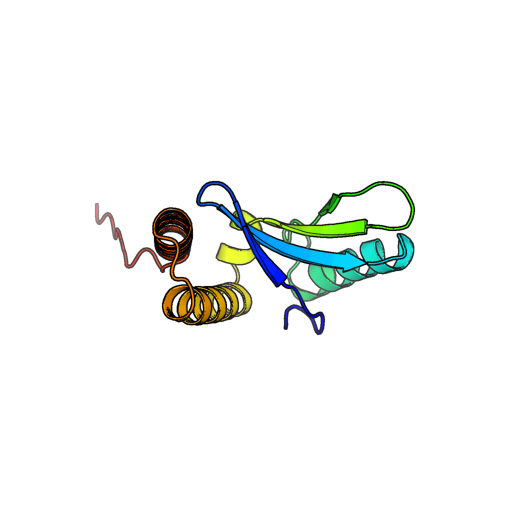 5.758 1.00 87.69 95 GLU A CA 1
ATOM 794 C C . GLU A 1 95 ? -11.706 6.770 4.555 1.00 87.69 95 GLU A C 1
ATOM 796 O O . GLU A 1 95 ? -12.032 7.097 3.416 1.00 87.69 95 GLU A O 1
ATOM 801 N N . ALA A 1 96 ? -10.659 5.981 4.793 1.00 86.94 96 ALA A N 1
ATOM 802 C CA . ALA A 1 96 ? -9.855 5.376 3.738 1.00 86.94 96 ALA A CA 1
ATOM 803 C C . ALA A 1 96 ? -10.690 4.487 2.800 1.00 86.94 96 ALA A C 1
ATOM 805 O O . ALA A 1 96 ? -10.563 4.585 1.582 1.00 86.94 96 ALA A O 1
ATOM 806 N N .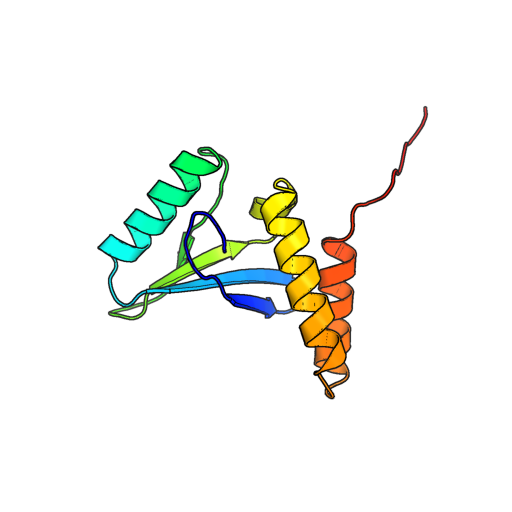 LEU A 1 97 ? -11.561 3.639 3.356 1.00 87.56 97 LEU A N 1
ATOM 807 C CA . LEU A 1 97 ? -12.476 2.797 2.586 1.00 87.56 97 LEU A CA 1
ATOM 808 C C . LEU A 1 97 ? -13.473 3.630 1.778 1.00 87.56 97 LEU A C 1
ATOM 810 O O . LEU A 1 97 ? -13.725 3.282 0.635 1.00 87.56 97 LEU A O 1
ATOM 814 N N . LYS A 1 98 ? -13.998 4.734 2.325 1.00 85.50 98 LYS A N 1
ATOM 815 C CA . LYS A 1 98 ? -14.891 5.651 1.596 1.00 85.50 98 LYS A CA 1
ATOM 816 C C . LYS A 1 98 ? -14.208 6.295 0.390 1.00 85.50 98 LYS A C 1
ATOM 818 O O . LYS A 1 98 ? -14.844 6.433 -0.643 1.00 85.50 98 LYS A O 1
ATOM 823 N N . LYS A 1 99 ? -12.925 6.654 0.507 1.00 81.75 99 LYS A N 1
ATOM 824 C CA . LYS A 1 99 ? -12.132 7.189 -0.615 1.00 81.75 99 LYS A CA 1
ATOM 825 C C . LYS A 1 99 ? -11.822 6.138 -1.683 1.00 81.75 99 LYS A C 1
ATOM 827 O O . LYS A 1 99 ? -11.661 6.484 -2.843 1.00 81.75 99 LYS A O 1
ATOM 832 N N . LEU A 1 100 ? -11.683 4.874 -1.278 1.00 81.50 100 LEU A N 1
ATOM 833 C CA . LEU A 1 100 ? -11.345 3.760 -2.170 1.00 81.50 100 LEU A CA 1
ATOM 834 C C . LEU A 1 100 ? -12.558 3.066 -2.780 1.00 81.50 100 LEU A C 1
ATOM 836 O O . LEU A 1 100 ? -12.413 2.387 -3.796 1.00 81.50 100 LEU A O 1
ATOM 840 N N . ALA A 1 101 ? -13.721 3.170 -2.138 1.00 72.06 101 ALA A N 1
ATOM 841 C CA . ALA A 1 101 ? -14.960 2.657 -2.684 1.00 72.06 101 ALA A CA 1
ATOM 842 C C . ALA A 1 101 ? -15.181 3.297 -4.059 1.00 72.06 101 ALA A C 1
ATOM 844 O O . ALA A 1 101 ? -14.899 4.489 -4.219 1.00 72.06 101 ALA A O 1
ATOM 845 N N . PRO A 1 102 ? -15.652 2.527 -5.056 1.00 60.09 102 PRO A N 1
ATOM 846 C CA . PRO A 1 102 ? -16.059 3.130 -6.307 1.00 60.09 102 PRO A CA 1
ATOM 847 C C . PRO A 1 102 ? -17.060 4.228 -5.963 1.00 60.09 102 PRO A C 1
ATOM 849 O O . PRO A 1 102 ? -18.031 3.994 -5.242 1.00 60.09 102 PRO A O 1
ATOM 852 N N . THR A 1 103 ? -16.808 5.437 -6.449 1.00 52.00 103 THR A N 1
ATOM 853 C CA . THR A 1 103 ? -17.885 6.395 -6.633 1.00 52.00 103 THR A CA 1
ATOM 854 C C . THR A 1 103 ? -18.786 5.755 -7.688 1.00 52.00 103 THR A C 1
ATOM 856 O O . THR A 1 103 ? -18.574 5.936 -8.883 1.00 52.00 103 THR A O 1
ATOM 859 N N . GLU A 1 104 ? -19.714 4.886 -7.268 1.00 42.50 104 GLU A N 1
ATOM 860 C CA . GLU A 1 104 ? -20.883 4.595 -8.090 1.00 42.50 104 GLU A CA 1
ATOM 861 C C . GLU A 1 104 ? -21.447 5.944 -8.530 1.00 42.50 104 GLU A C 1
ATOM 863 O O . GLU A 1 104 ? -21.502 6.890 -7.739 1.00 42.50 104 GLU A O 1
ATOM 868 N N . GLY A 1 105 ? -21.725 6.035 -9.828 1.00 38.97 105 GLY A N 1
ATOM 869 C CA . GLY A 1 105 ? -21.916 7.261 -10.578 1.00 38.97 105 GLY A CA 1
ATOM 870 C C . GLY A 1 105 ? -22.524 8.422 -9.800 1.00 38.97 105 GLY A C 1
ATOM 871 O O . GLY A 1 105 ? -23.706 8.421 -9.477 1.00 38.97 105 GLY A O 1
ATOM 872 N N . VAL A 1 106 ? -21.768 9.513 -9.723 1.00 37.22 106 VAL A N 1
ATOM 873 C CA . VAL A 1 106 ? -22.382 10.756 -10.178 1.00 37.2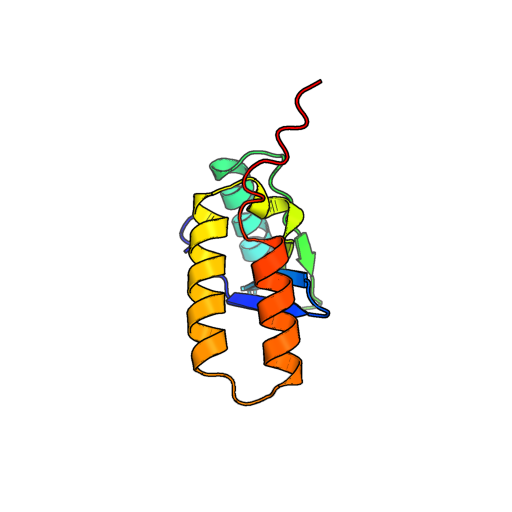2 106 VAL A CA 1
ATOM 874 C C . VAL A 1 106 ? -22.239 10.744 -11.695 1.00 37.22 106 VAL A C 1
ATOM 876 O O . VAL A 1 106 ? -21.343 11.353 -12.272 1.00 37.22 106 VAL A O 1
ATOM 879 N N . ALA A 1 107 ? -23.118 9.981 -12.348 1.00 41.06 107 ALA A N 1
ATOM 880 C CA . ALA A 1 107 ? -23.585 10.393 -13.653 1.00 41.06 107 ALA A CA 1
ATOM 881 C C . ALA A 1 107 ? -24.247 11.755 -13.421 1.00 41.06 107 ALA A C 1
ATOM 883 O O . ALA A 1 107 ? -25.424 11.840 -13.077 1.00 41.06 107 ALA A O 1
ATOM 884 N N . VAL A 1 108 ? -23.463 12.828 -13.526 1.00 37.31 108 VAL A N 1
ATOM 885 C CA . VAL A 1 108 ? -24.024 14.141 -13.811 1.00 37.31 108 VAL A CA 1
ATOM 886 C C . VAL A 1 108 ? -24.462 14.037 -15.263 1.00 37.31 108 VAL A C 1
ATOM 888 O O . VAL A 1 108 ? -23.696 14.307 -16.180 1.00 37.31 108 VAL A O 1
ATOM 891 N N . GLY A 1 109 ? -25.664 13.507 -15.471 1.00 48.09 109 GLY A N 1
ATOM 892 C CA . GLY A 1 109 ? -26.376 13.779 -16.700 1.00 48.09 109 GLY A CA 1
ATOM 893 C C . GLY A 1 109 ? -26.687 15.262 -16.695 1.00 48.09 109 GLY A C 1
ATOM 894 O O . GLY A 1 109 ? -27.471 15.683 -15.849 1.00 48.09 109 GLY A O 1
ATOM 895 N N . GLN A 1 110 ? -26.041 16.006 -17.590 1.00 35.31 110 GLN A N 1
ATOM 896 C CA . GLN A 1 110 ? -26.594 17.132 -18.344 1.00 35.31 110 GLN A CA 1
ATOM 897 C C . GLN A 1 110 ? -25.841 17.235 -19.668 1.00 35.31 110 GLN A C 1
ATOM 899 O O . GLN A 1 110 ? -24.594 17.135 -19.637 1.00 35.31 110 GLN A O 1
#

Foldseek 3Di:
DQLPDDWDWDFDPLWIKTKDWDQDDVVLVVVVVSNCVVPNPLQDWDWDDDHRTIIIIGTPVRCLVPVVVLVVNLVVLVVVLVVDPDPVVNVSSVSNNVVSPPPPDPPPDD

Radius of gyration: 15.28 Å; chains: 1; bounding box: 47×27×37 Å